Protein AF-A0A373VUI1-F1 (afdb_monomer_lite)

Radius of gyration: 28.44 Å; chains: 1; bounding box: 80×47×67 Å

Sequence (131 aa):
MSSYMERETFLFLIAAGTGAGLFLFYRVLGIFRWMFPGRRSVAFFDLLYWILSGSVVFAELYQYNEGVLRLFLLPAVFLGAFLMNSLLKRLLFLVKRGKISIIMENRFCNWKRGKQIEKVQKKEKKHKNIK

Foldseek 3Di:
DVVVVVVLVVLLQVLLVVLLVLLVLVVVLVVVCVVDVDPVSNVVSVVVSCVVNVVSLVVSLVVCVPVVSSVSSVVSSVNSNVVNVVVVVVVVVVVVVVVVVVVVVVVVVVVVVVVVVVVVVVVVVVVVVVD

pLDDT: mean 79.8, std 8.88, range [54.09, 92.81]

Secondary structure (DSSP, 8-state):
-HHHHHHHHHHHHHHHHHHHHHHHHHHHHHHHHHHS--HHHHHHHHHHHHHHHHHHHHHHHHH---HHHHHHHHHHHHHHHHHHHHHHHHHHHHHHHHHHHHHHHHHHHHHHHHHHHHHHHHHHHHHHH--

Structure (mmCIF, N/CA/C/O backbone):
data_AF-A0A373VUI1-F1
#
_entry.id   AF-A0A373VUI1-F1
#
loop_
_atom_site.group_PDB
_atom_site.id
_atom_site.type_symbol
_atom_site.label_atom_id
_atom_site.label_alt_id
_atom_site.label_comp_id
_atom_site.label_asym_id
_atom_site.label_entity_id
_atom_site.label_seq_id
_atom_site.pdbx_PDB_ins_code
_atom_site.Cartn_x
_atom_site.Cartn_y
_atom_site.Cartn_z
_atom_site.occupancy
_atom_site.B_iso_or_equiv
_atom_site.auth_seq_id
_atom_site.auth_comp_id
_atom_site.auth_asym_id
_atom_site.auth_atom_id
_atom_site.pdbx_PDB_model_num
ATOM 1 N N . MET A 1 1 ? 10.308 9.113 -32.872 1.00 54.09 1 MET A N 1
ATOM 2 C CA . MET A 1 1 ? 10.565 9.513 -31.469 1.00 54.09 1 MET A CA 1
ATOM 3 C C . MET A 1 1 ? 9.319 9.484 -30.581 1.00 54.09 1 MET A C 1
ATOM 5 O O . MET A 1 1 ? 9.480 9.098 -29.435 1.00 54.09 1 MET A O 1
ATOM 9 N N . SER A 1 2 ? 8.098 9.811 -31.045 1.00 68.19 2 SER A N 1
ATOM 10 C CA . SER A 1 2 ? 6.913 9.797 -30.149 1.00 68.19 2 SER A CA 1
ATOM 11 C C . SER A 1 2 ? 6.473 8.385 -29.707 1.00 68.19 2 SER A C 1
ATOM 13 O O . SER A 1 2 ? 6.161 8.183 -28.539 1.00 68.19 2 SER A O 1
ATOM 15 N N . SER A 1 3 ? 6.567 7.380 -30.585 1.00 71.00 3 SER A N 1
ATOM 16 C CA . SER A 1 3 ? 6.123 6.001 -30.306 1.00 71.00 3 SER A CA 1
ATOM 17 C C . SER A 1 3 ? 6.922 5.259 -29.225 1.00 71.00 3 SER A C 1
ATOM 19 O O . SER A 1 3 ? 6.401 4.340 -28.593 1.00 71.00 3 SER A O 1
ATOM 21 N N . TYR A 1 4 ? 8.183 5.638 -28.998 1.00 73.19 4 TYR A N 1
ATOM 22 C CA . TYR A 1 4 ? 9.015 5.050 -27.943 1.00 73.19 4 TYR A CA 1
ATOM 23 C C . TYR A 1 4 ? 8.628 5.594 -26.560 1.00 73.19 4 TYR A C 1
ATOM 25 O O . TYR A 1 4 ? 8.433 4.811 -25.634 1.00 73.19 4 TYR A O 1
ATOM 33 N N . MET A 1 5 ? 8.404 6.908 -26.447 1.00 76.38 5 MET A N 1
ATOM 34 C CA . MET A 1 5 ? 8.002 7.545 -25.184 1.00 76.38 5 MET A CA 1
ATOM 35 C C . MET A 1 5 ? 6.591 7.140 -24.744 1.00 76.38 5 MET A C 1
ATOM 37 O O . MET A 1 5 ? 6.326 6.970 -23.554 1.00 76.38 5 MET A O 1
ATOM 41 N N . GLU A 1 6 ? 5.676 6.936 -25.696 1.00 81.12 6 GLU A N 1
ATOM 42 C CA . GLU A 1 6 ? 4.351 6.384 -25.395 1.00 81.12 6 GLU A CA 1
ATOM 43 C C . GLU A 1 6 ? 4.461 4.975 -24.807 1.00 81.12 6 GLU A C 1
ATOM 45 O O . GLU A 1 6 ? 3.841 4.674 -23.791 1.00 81.12 6 GLU A O 1
ATOM 50 N N . ARG A 1 7 ? 5.309 4.114 -25.377 1.00 80.69 7 ARG A N 1
ATOM 51 C CA . ARG A 1 7 ? 5.499 2.760 -24.850 1.00 80.69 7 ARG A CA 1
ATOM 52 C C . ARG A 1 7 ? 6.061 2.792 -23.430 1.00 80.69 7 ARG A C 1
ATOM 54 O O . ARG A 1 7 ? 5.515 2.133 -22.555 1.00 80.69 7 ARG A O 1
ATOM 61 N N . GLU A 1 8 ? 7.104 3.577 -23.182 1.00 80.62 8 GLU A N 1
ATOM 62 C CA . GLU A 1 8 ? 7.721 3.705 -21.854 1.00 80.62 8 GLU A CA 1
ATOM 63 C C . GLU A 1 8 ? 6.741 4.223 -20.791 1.00 80.62 8 GLU A C 1
ATOM 65 O O . GLU A 1 8 ? 6.686 3.692 -19.680 1.00 80.62 8 GLU A O 1
ATOM 70 N N . THR A 1 9 ? 5.914 5.214 -21.132 1.00 82.88 9 THR A N 1
ATOM 71 C CA . THR A 1 9 ? 4.895 5.749 -20.214 1.00 82.88 9 THR A CA 1
ATOM 72 C C . THR A 1 9 ? 3.776 4.746 -19.940 1.00 82.88 9 THR A C 1
ATOM 74 O O . THR A 1 9 ? 3.347 4.621 -18.792 1.00 82.88 9 THR A O 1
ATOM 77 N N . PHE A 1 10 ? 3.342 3.972 -20.940 1.00 84.50 10 PHE A N 1
ATOM 78 C CA . PHE A 1 10 ? 2.392 2.873 -20.735 1.00 84.50 10 PHE A CA 1
ATOM 79 C C . PHE A 1 10 ? 2.947 1.801 -19.795 1.00 84.50 10 PHE A C 1
ATOM 81 O O . PHE A 1 10 ? 2.237 1.344 -18.901 1.00 84.50 10 PHE A O 1
ATOM 88 N N . LEU A 1 11 ? 4.220 1.435 -19.951 1.00 83.25 11 LEU A N 1
ATOM 89 C CA . LEU A 1 11 ? 4.895 0.483 -19.068 1.00 83.25 11 LEU A CA 1
ATOM 90 C C . LEU A 1 11 ? 4.973 0.996 -17.632 1.00 83.25 11 LEU A C 1
ATOM 92 O O . LEU A 1 11 ? 4.666 0.262 -16.696 1.00 83.25 11 LEU A O 1
ATOM 96 N N . PHE A 1 12 ? 5.299 2.276 -17.459 1.00 85.06 12 PHE A N 1
ATOM 97 C CA . PHE A 1 12 ? 5.283 2.920 -16.151 1.00 85.06 12 PHE A CA 1
ATOM 98 C C . PHE A 1 12 ? 3.886 2.890 -15.515 1.00 85.06 12 PHE A C 1
ATOM 100 O O . PHE A 1 12 ? 3.747 2.640 -14.317 1.00 85.06 12 PHE A O 1
ATOM 107 N N . LEU A 1 13 ? 2.835 3.109 -16.310 1.00 87.00 13 LEU A N 1
ATOM 108 C CA . LEU A 1 13 ? 1.452 3.063 -15.838 1.00 87.00 13 LEU A CA 1
ATOM 109 C C . LEU A 1 13 ? 1.042 1.651 -15.405 1.00 87.00 13 LEU A C 1
ATOM 111 O O . LEU A 1 13 ? 0.383 1.491 -14.378 1.00 87.00 13 LEU A O 1
ATOM 115 N N . ILE A 1 14 ? 1.452 0.635 -16.168 1.00 87.94 14 ILE A N 1
ATOM 116 C CA . ILE A 1 14 ? 1.233 -0.774 -15.830 1.00 87.94 14 ILE A CA 1
ATOM 117 C C . ILE A 1 14 ? 1.962 -1.108 -14.526 1.00 87.94 14 ILE A C 1
ATOM 119 O O . ILE A 1 14 ? 1.332 -1.676 -13.640 1.00 87.94 14 ILE A O 1
ATOM 123 N N . ALA A 1 15 ? 3.210 -0.667 -14.354 1.00 88.50 15 ALA A N 1
ATOM 124 C CA . ALA A 1 15 ? 3.992 -0.875 -13.133 1.00 88.50 15 ALA A CA 1
ATOM 125 C C . ALA A 1 15 ? 3.410 -0.164 -11.902 1.00 88.50 15 ALA A C 1
ATOM 127 O O . ALA A 1 15 ? 3.344 -0.700 -10.794 1.00 88.50 15 ALA A O 1
ATOM 128 N N . ALA A 1 16 ? 2.892 1.050 -12.080 1.00 88.69 16 ALA A N 1
ATOM 129 C CA . ALA A 1 16 ? 2.114 1.701 -11.034 1.00 88.69 16 ALA A CA 1
ATOM 130 C C . ALA A 1 16 ? 0.829 0.908 -10.720 1.00 88.69 16 ALA A C 1
ATOM 132 O O . ALA A 1 16 ? 0.442 0.768 -9.556 1.00 88.69 16 ALA A O 1
ATOM 133 N N . GLY A 1 17 ? 0.187 0.340 -11.742 1.00 89.75 17 GLY A N 1
ATOM 134 C CA . GLY A 1 17 ? -0.962 -0.552 -11.611 1.00 89.75 17 GLY A CA 1
ATOM 135 C C . GLY A 1 17 ? -0.649 -1.851 -10.858 1.00 89.75 17 GLY A C 1
ATOM 136 O O . GLY A 1 17 ? -1.428 -2.242 -9.986 1.00 89.75 17 GLY A O 1
ATOM 137 N N . THR A 1 18 ? 0.491 -2.496 -11.120 1.00 90.00 18 THR A N 1
ATOM 138 C CA . THR A 1 18 ? 0.920 -3.716 -10.413 1.00 90.00 18 THR A CA 1
ATOM 139 C C . THR A 1 18 ? 1.188 -3.418 -8.941 1.00 90.00 18 THR A C 1
ATOM 141 O O . THR A 1 18 ? 0.678 -4.128 -8.074 1.00 90.00 18 THR A O 1
ATOM 144 N N . GLY A 1 19 ? 1.873 -2.313 -8.628 1.00 90.06 19 GLY A N 1
ATOM 145 C CA . GLY A 1 19 ? 2.089 -1.864 -7.249 1.00 90.06 19 GLY A CA 1
ATOM 146 C C . GLY A 1 19 ? 0.796 -1.536 -6.498 1.00 90.06 19 GLY A C 1
ATOM 147 O O . GLY A 1 19 ? 0.608 -1.940 -5.346 1.00 90.06 19 GLY A O 1
ATOM 148 N N . ALA A 1 20 ? -0.144 -0.870 -7.170 1.00 91.12 20 ALA A N 1
ATOM 149 C CA . ALA A 1 20 ? -1.495 -0.650 -6.662 1.00 91.12 20 ALA A CA 1
ATOM 150 C C . ALA A 1 20 ? -2.231 -1.977 -6.385 1.00 91.12 20 ALA A C 1
ATOM 152 O O . ALA A 1 20 ? -2.850 -2.137 -5.328 1.00 91.12 20 ALA A O 1
ATOM 153 N N . GLY A 1 21 ? -2.129 -2.940 -7.304 1.00 90.06 21 GLY A N 1
ATOM 154 C CA . GLY A 1 21 ? -2.701 -4.280 -7.181 1.00 90.06 21 GLY A CA 1
ATOM 155 C C . GLY A 1 21 ? -2.121 -5.070 -6.007 1.00 90.06 21 GLY A C 1
ATOM 156 O O . GLY A 1 21 ? -2.884 -5.620 -5.213 1.00 90.06 21 GLY A O 1
ATOM 157 N N . LEU A 1 22 ? -0.795 -5.058 -5.826 1.00 90.88 22 LEU A N 1
ATOM 158 C CA . LEU A 1 22 ? -0.117 -5.680 -4.682 1.00 90.88 22 LEU A CA 1
ATOM 159 C C . LEU A 1 22 ? -0.634 -5.126 -3.352 1.00 90.88 22 LEU A C 1
ATOM 161 O O . LEU A 1 22 ? -0.916 -5.887 -2.426 1.00 90.88 22 LEU A O 1
ATOM 165 N N . PHE A 1 23 ? -0.812 -3.806 -3.262 1.00 89.38 23 PHE A N 1
ATOM 166 C CA . PHE A 1 23 ? -1.346 -3.172 -2.058 1.00 89.38 23 PHE A CA 1
ATOM 167 C C . PHE A 1 23 ? -2.791 -3.602 -1.761 1.00 89.38 23 PHE A C 1
ATOM 169 O O . PHE A 1 23 ? -3.140 -3.881 -0.609 1.00 89.38 23 PHE A O 1
ATOM 176 N N . LEU A 1 24 ? -3.641 -3.692 -2.790 1.00 87.62 24 LEU A N 1
ATOM 177 C CA . LEU A 1 24 ? -5.006 -4.202 -2.641 1.00 87.62 24 LEU A CA 1
ATOM 178 C C . LEU A 1 24 ? -5.010 -5.669 -2.206 1.00 87.62 24 LEU A C 1
ATOM 180 O O . LEU A 1 24 ? -5.753 -6.033 -1.293 1.00 87.62 24 LEU A O 1
ATOM 184 N N . PHE A 1 25 ? -4.145 -6.487 -2.799 1.00 89.31 25 PHE A N 1
ATOM 185 C CA . PHE A 1 25 ? -4.002 -7.893 -2.448 1.00 89.31 25 PHE A CA 1
ATOM 186 C C . PHE A 1 25 ? -3.552 -8.072 -0.992 1.00 89.31 25 PHE A C 1
ATOM 188 O O . PHE A 1 25 ? -4.178 -8.823 -0.243 1.00 89.31 25 PHE A O 1
ATOM 195 N N . TYR A 1 26 ? -2.564 -7.293 -0.538 1.00 89.25 26 TYR A N 1
ATOM 196 C CA . TYR A 1 26 ? -2.136 -7.266 0.864 1.00 89.25 26 TYR A CA 1
ATOM 197 C C . TYR A 1 26 ? -3.298 -6.958 1.819 1.00 89.25 26 TYR A C 1
ATOM 199 O O . TYR A 1 26 ? -3.457 -7.576 2.873 1.00 89.25 26 TYR A O 1
ATOM 207 N N . ARG A 1 27 ? -4.161 -6.012 1.441 1.00 85.56 27 ARG A N 1
ATOM 208 C CA . ARG A 1 27 ? -5.318 -5.623 2.250 1.00 85.56 27 ARG A CA 1
ATOM 209 C C . ARG A 1 27 ? -6.385 -6.714 2.308 1.00 85.56 27 ARG A C 1
ATOM 211 O O . ARG A 1 27 ? -6.955 -6.931 3.376 1.00 85.56 27 ARG A O 1
ATOM 218 N N . VAL A 1 28 ? -6.638 -7.403 1.198 1.00 86.50 28 VAL A N 1
ATOM 219 C CA . VAL A 1 28 ? -7.539 -8.564 1.150 1.00 86.50 28 VAL A CA 1
ATOM 220 C C . VAL A 1 28 ? -7.024 -9.672 2.071 1.00 86.50 28 VAL A C 1
ATOM 222 O O . VAL A 1 28 ? -7.779 -10.167 2.907 1.00 86.50 28 VAL A O 1
ATOM 225 N N . LEU A 1 29 ? -5.726 -9.981 2.017 1.00 86.31 29 LEU A N 1
ATOM 226 C CA . LEU A 1 29 ? -5.094 -10.924 2.946 1.00 86.31 29 LEU A CA 1
ATOM 227 C C . LEU A 1 29 ? -5.222 -10.483 4.409 1.00 86.31 29 LEU A C 1
ATOM 229 O O . LEU A 1 29 ? -5.458 -11.312 5.284 1.00 86.31 29 LEU A O 1
ATOM 233 N N . GLY A 1 30 ? -5.146 -9.179 4.686 1.00 83.31 30 GLY A N 1
ATOM 234 C CA . GLY A 1 30 ? -5.409 -8.630 6.017 1.00 83.31 30 GLY A CA 1
ATOM 235 C C . GLY A 1 30 ? -6.825 -8.924 6.533 1.00 83.31 30 GLY A C 1
ATOM 236 O O . GLY A 1 30 ? -6.993 -9.234 7.712 1.00 83.31 30 GLY A O 1
ATOM 237 N N . ILE A 1 31 ? -7.840 -8.885 5.662 1.00 84.50 31 ILE A N 1
ATOM 238 C CA . ILE A 1 31 ? -9.226 -9.241 6.017 1.00 84.50 31 ILE A CA 1
ATOM 239 C C . ILE A 1 31 ? -9.329 -10.744 6.297 1.00 84.50 31 ILE A C 1
ATOM 241 O O . ILE A 1 31 ? -9.911 -11.140 7.307 1.00 84.50 31 ILE A O 1
ATOM 245 N N . PHE A 1 32 ? -8.709 -11.583 5.463 1.00 81.62 32 PHE A N 1
ATOM 246 C CA . PHE A 1 32 ? -8.645 -13.029 5.702 1.00 81.62 32 PHE A CA 1
ATOM 247 C C . PHE A 1 32 ? -7.940 -13.371 7.019 1.00 81.62 32 PHE A C 1
ATOM 249 O O . PHE A 1 32 ? -8.398 -14.241 7.757 1.00 81.62 32 PHE A O 1
ATOM 256 N N . ARG A 1 33 ? -6.881 -12.635 7.367 1.00 82.94 33 ARG A N 1
ATOM 257 C CA . ARG A 1 33 ? -6.173 -12.771 8.644 1.00 82.94 33 ARG A CA 1
ATOM 258 C C . ARG A 1 33 ? -7.065 -12.447 9.842 1.00 82.94 33 ARG A C 1
ATOM 260 O O . ARG A 1 33 ? -6.961 -13.103 10.873 1.00 82.94 33 ARG A O 1
ATOM 267 N N . TRP A 1 34 ? -7.935 -11.446 9.709 1.00 76.38 34 TRP A N 1
ATOM 268 C CA . TRP A 1 34 ? -8.913 -11.111 10.744 1.00 76.38 34 TRP A CA 1
ATOM 269 C C . TRP A 1 34 ? -9.990 -12.194 10.891 1.00 76.38 34 TRP A C 1
ATOM 271 O O . TRP A 1 34 ? -10.397 -12.501 12.007 1.00 76.38 34 TRP A O 1
ATOM 281 N N . MET A 1 35 ? -10.401 -12.811 9.780 1.00 80.31 35 MET A N 1
ATOM 282 C CA . MET A 1 35 ? -11.389 -13.894 9.771 1.00 80.31 35 MET A CA 1
ATOM 283 C C . MET A 1 35 ? -10.843 -15.215 10.339 1.00 80.31 35 MET A C 1
ATOM 285 O O . MET A 1 35 ? -11.590 -15.963 10.963 1.00 80.31 35 MET A O 1
ATOM 289 N N . PHE A 1 36 ? -9.545 -15.489 10.173 1.00 78.75 36 PHE A N 1
ATOM 290 C CA . PHE A 1 36 ? -8.882 -16.696 10.679 1.00 78.75 36 PHE A CA 1
ATOM 291 C C . PHE A 1 36 ? -7.777 -16.365 11.698 1.00 78.75 36 PHE A C 1
ATOM 293 O O . PHE A 1 36 ? -6.588 -16.428 11.357 1.00 78.75 36 PHE A O 1
ATOM 300 N N . PRO A 1 37 ? -8.131 -16.054 12.962 1.00 72.25 37 PRO A N 1
ATOM 301 C CA . PRO A 1 37 ? -7.169 -15.748 14.015 1.00 72.25 37 PRO A CA 1
ATOM 302 C C . PRO A 1 37 ? -6.439 -17.024 14.464 1.00 72.25 37 PRO A C 1
ATOM 304 O O . PRO A 1 37 ? -6.794 -17.674 15.442 1.00 72.25 37 PRO A O 1
ATOM 307 N N . GLY A 1 38 ? -5.400 -17.409 13.726 1.00 83.12 38 GLY A N 1
ATOM 308 C CA . GLY A 1 38 ? -4.555 -18.556 14.042 1.00 83.12 38 GLY A CA 1
ATOM 309 C C . GLY A 1 38 ? -3.098 -18.273 13.700 1.00 83.12 38 GLY A C 1
ATOM 310 O O . GLY A 1 38 ? -2.792 -17.860 12.587 1.00 83.12 38 GLY A O 1
ATOM 311 N N . ARG A 1 39 ? -2.173 -18.538 14.632 1.00 79.38 39 ARG A N 1
ATOM 312 C CA . ARG A 1 39 ? -0.735 -18.230 14.468 1.00 79.38 39 ARG A CA 1
ATOM 313 C C . ARG A 1 39 ? -0.126 -18.865 13.206 1.00 79.38 39 ARG A C 1
ATOM 315 O O . ARG A 1 39 ? 0.672 -18.235 12.525 1.00 79.38 39 ARG A O 1
ATOM 322 N N . ARG A 1 40 ? -0.565 -20.084 12.865 1.00 82.50 40 ARG A N 1
ATOM 323 C CA . ARG A 1 40 ? -0.189 -20.800 11.630 1.00 82.50 40 ARG A CA 1
ATOM 324 C C . ARG A 1 40 ? -0.808 -20.190 10.369 1.00 82.50 40 ARG A C 1
ATOM 326 O O . ARG A 1 40 ? -0.135 -20.091 9.353 1.00 82.50 40 ARG A O 1
ATOM 333 N N . SER A 1 41 ? -2.063 -19.753 10.455 1.00 82.50 41 SER A N 1
ATOM 334 C CA . SER A 1 41 ? -2.795 -19.111 9.355 1.00 82.50 41 SER A CA 1
ATOM 335 C C . SER A 1 41 ? -2.137 -17.789 8.950 1.00 82.50 41 SER A C 1
ATOM 337 O O . SER A 1 41 ? -1.861 -17.561 7.777 1.00 82.50 41 SER A O 1
ATOM 339 N N . VAL A 1 42 ? -1.776 -16.959 9.937 1.00 85.25 42 VAL A N 1
ATOM 340 C CA . VAL A 1 42 ? -1.051 -15.697 9.715 1.00 85.25 42 VAL A CA 1
ATOM 341 C C . VAL A 1 42 ? 0.264 -15.942 8.970 1.00 85.25 42 VAL A C 1
ATOM 343 O O . VAL A 1 42 ? 0.509 -15.307 7.950 1.00 85.25 42 VAL A O 1
ATOM 346 N N . ALA A 1 43 ? 1.075 -16.893 9.446 1.00 87.50 43 ALA A N 1
ATOM 347 C CA . ALA A 1 43 ? 2.360 -17.218 8.832 1.00 87.50 43 ALA A CA 1
ATOM 348 C C . ALA A 1 43 ? 2.211 -17.757 7.399 1.00 87.50 43 ALA A C 1
ATOM 350 O O . ALA A 1 43 ? 3.005 -17.411 6.528 1.00 87.50 43 ALA A O 1
ATOM 351 N N . PHE A 1 44 ? 1.181 -18.569 7.142 1.00 89.00 44 PHE A N 1
ATOM 352 C CA . PHE A 1 44 ? 0.881 -19.077 5.805 1.00 89.00 44 PHE A CA 1
ATOM 353 C C . PHE A 1 44 ? 0.513 -17.950 4.832 1.00 89.00 44 PHE A C 1
ATOM 355 O O . PHE A 1 44 ? 1.070 -17.882 3.738 1.00 89.00 44 PHE A O 1
ATOM 362 N N . PHE A 1 45 ? -0.382 -17.042 5.230 1.00 87.88 45 PHE A N 1
ATOM 363 C CA . PHE A 1 45 ? -0.775 -15.914 4.382 1.00 87.88 45 PHE A CA 1
ATOM 364 C C . PHE A 1 45 ? 0.366 -14.925 4.148 1.00 87.88 45 PHE A C 1
ATOM 366 O O . PHE A 1 45 ? 0.471 -14.385 3.048 1.00 87.88 45 PHE A O 1
ATOM 373 N N . ASP A 1 46 ? 1.231 -14.710 5.140 1.00 89.00 46 ASP A N 1
ATOM 374 C CA . ASP A 1 46 ? 2.425 -13.890 4.953 1.00 89.00 46 ASP A CA 1
ATOM 375 C C . ASP A 1 46 ? 3.378 -14.566 3.959 1.00 89.00 46 ASP A C 1
ATOM 377 O O . ASP A 1 46 ? 3.753 -13.939 2.974 1.00 89.00 46 ASP A O 1
ATOM 381 N N . LEU A 1 47 ? 3.697 -15.856 4.119 1.00 91.62 47 LEU A N 1
ATOM 382 C CA . LEU A 1 47 ? 4.527 -16.587 3.149 1.00 91.62 47 LEU A CA 1
ATOM 383 C C . LEU A 1 47 ? 3.956 -16.524 1.729 1.00 91.62 47 LEU A C 1
ATOM 385 O O . LEU A 1 47 ? 4.688 -16.237 0.782 1.00 91.62 47 LEU A O 1
ATOM 389 N N . LEU A 1 48 ? 2.647 -16.741 1.584 1.00 90.12 48 LEU A N 1
ATOM 390 C CA . LEU A 1 48 ? 1.965 -16.660 0.297 1.00 90.12 48 LEU A CA 1
ATOM 391 C C . LEU A 1 48 ? 2.086 -15.256 -0.311 1.00 90.12 48 LEU A C 1
ATOM 393 O O . LEU A 1 48 ? 2.376 -15.129 -1.499 1.00 90.12 48 LEU A O 1
ATOM 397 N N . TYR A 1 49 ? 1.909 -14.208 0.500 1.00 90.00 49 TYR A N 1
ATOM 398 C CA . TYR A 1 49 ? 2.094 -12.828 0.060 1.00 90.00 49 TYR A CA 1
ATOM 399 C C . TYR A 1 49 ? 3.519 -12.581 -0.428 1.00 90.00 49 TYR A C 1
ATOM 401 O O . TYR A 1 49 ? 3.683 -12.071 -1.528 1.00 90.00 49 TYR A O 1
ATOM 409 N N . TRP A 1 50 ? 4.531 -12.979 0.346 1.00 91.75 50 TRP A N 1
ATOM 410 C CA . TRP A 1 50 ? 5.940 -12.777 0.002 1.00 91.75 50 TRP A CA 1
ATOM 411 C C . TRP A 1 50 ? 6.332 -13.490 -1.298 1.00 91.75 50 TRP A C 1
ATOM 413 O O . TRP A 1 50 ? 7.008 -12.894 -2.139 1.00 91.75 50 TRP A O 1
ATOM 423 N N . ILE A 1 51 ? 5.875 -14.732 -1.495 1.00 92.81 51 ILE A N 1
ATOM 424 C CA . ILE A 1 51 ? 6.127 -15.497 -2.726 1.00 92.81 51 ILE A CA 1
ATOM 425 C C . ILE A 1 51 ? 5.447 -14.825 -3.921 1.00 92.81 51 ILE A C 1
ATOM 427 O O . ILE A 1 51 ? 6.087 -14.615 -4.949 1.00 92.81 51 ILE A O 1
ATOM 431 N N . LEU A 1 52 ? 4.172 -14.446 -3.790 1.00 89.94 52 LEU A N 1
ATOM 432 C CA . LEU A 1 52 ? 3.421 -13.813 -4.875 1.00 89.94 52 LEU A CA 1
ATOM 433 C C . LEU A 1 52 ? 3.968 -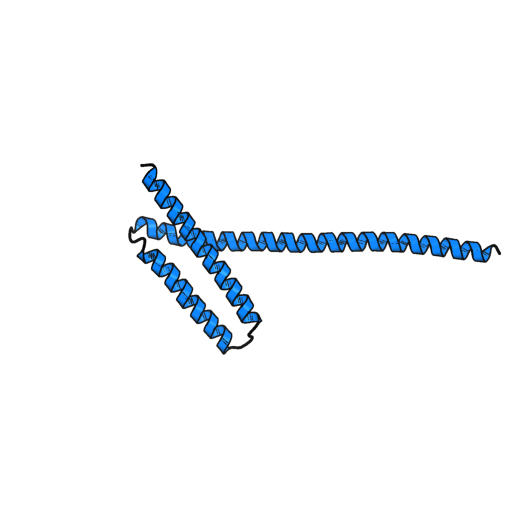12.424 -5.211 1.00 89.94 52 LEU A C 1
ATOM 435 O O . LEU A 1 52 ? 4.211 -12.135 -6.378 1.00 89.94 52 LEU A O 1
ATOM 439 N N . SER A 1 53 ? 4.210 -11.574 -4.210 1.00 89.62 53 SER A N 1
ATOM 440 C CA . SER A 1 53 ? 4.759 -10.235 -4.430 1.00 89.62 53 SER A CA 1
ATOM 441 C C . SER A 1 53 ? 6.159 -10.305 -5.026 1.00 89.62 53 SER A C 1
ATOM 443 O O . SER A 1 53 ? 6.458 -9.575 -5.965 1.00 89.62 53 SER A O 1
ATOM 445 N N . GLY A 1 54 ? 7.001 -11.209 -4.513 1.00 89.19 54 GLY A N 1
ATOM 446 C CA . GLY A 1 54 ? 8.338 -11.442 -5.044 1.00 89.19 54 GLY A CA 1
ATOM 447 C C . GLY A 1 54 ? 8.283 -11.928 -6.487 1.00 89.19 54 GLY A C 1
ATOM 448 O O . GLY A 1 54 ? 8.983 -11.381 -7.329 1.00 89.19 54 GLY A O 1
ATOM 449 N N . SER A 1 55 ? 7.405 -12.886 -6.797 1.00 89.25 55 SER A N 1
ATOM 450 C CA . SER A 1 55 ? 7.223 -13.410 -8.153 1.00 89.25 55 SER A CA 1
ATOM 451 C C . SER A 1 55 ? 6.724 -12.345 -9.130 1.00 89.25 55 SER A C 1
ATOM 453 O O . SER A 1 55 ? 7.278 -12.244 -10.220 1.00 89.25 55 SER A O 1
ATOM 455 N N . VAL A 1 56 ? 5.747 -11.517 -8.744 1.00 87.00 56 VAL A N 1
ATOM 456 C CA . VAL A 1 56 ? 5.235 -10.427 -9.592 1.00 87.00 56 VAL A CA 1
ATOM 457 C C . VAL A 1 56 ? 6.325 -9.398 -9.867 1.00 87.00 56 VAL A C 1
ATOM 459 O O . VAL A 1 56 ? 6.598 -9.107 -11.028 1.00 87.00 56 VAL A O 1
ATOM 462 N N . VAL A 1 57 ? 6.999 -8.904 -8.822 1.00 84.19 57 VAL A N 1
ATOM 463 C CA . VAL A 1 57 ? 8.097 -7.938 -8.978 1.00 84.19 57 VAL A CA 1
ATOM 464 C C . VAL A 1 57 ? 9.221 -8.544 -9.819 1.00 84.19 57 VAL A C 1
ATOM 466 O O . VAL A 1 57 ? 9.761 -7.883 -10.698 1.00 84.19 57 VAL A O 1
ATOM 469 N N . PHE A 1 58 ? 9.559 -9.815 -9.605 1.00 85.12 58 PHE A N 1
ATOM 470 C CA . PHE A 1 58 ? 10.604 -10.495 -10.365 1.00 85.12 58 PHE A CA 1
ATOM 471 C C . PHE A 1 58 ? 10.231 -10.693 -11.839 1.00 85.12 58 PHE A C 1
ATOM 473 O O . PHE A 1 58 ? 11.069 -10.463 -12.707 1.00 85.12 58 PHE A O 1
ATOM 480 N N . ALA A 1 59 ? 8.986 -11.070 -12.137 1.00 84.31 59 ALA A N 1
ATOM 481 C CA . ALA A 1 59 ? 8.489 -11.195 -13.506 1.00 84.31 59 ALA A CA 1
ATOM 482 C C . ALA A 1 59 ? 8.552 -9.852 -14.243 1.00 84.31 59 ALA A C 1
ATOM 484 O O . ALA A 1 59 ? 8.984 -9.795 -15.393 1.00 84.31 59 ALA A O 1
ATOM 485 N N . GLU A 1 60 ? 8.198 -8.768 -13.555 1.00 80.44 60 GLU A N 1
ATOM 486 C CA . GLU A 1 60 ? 8.290 -7.412 -14.085 1.00 80.44 60 GLU A CA 1
ATOM 487 C C . GLU A 1 60 ? 9.745 -7.015 -14.372 1.00 80.44 60 GLU A C 1
ATOM 489 O O . GLU A 1 60 ? 10.065 -6.510 -15.445 1.00 80.44 60 GLU A O 1
ATOM 494 N N . LEU A 1 61 ? 10.662 -7.339 -13.456 1.00 79.06 61 LEU A N 1
ATOM 495 C CA . LEU A 1 61 ? 12.095 -7.112 -13.649 1.00 79.06 61 LEU A CA 1
ATOM 496 C C . LEU A 1 61 ? 12.693 -7.953 -14.790 1.00 79.06 61 LEU A C 1
ATOM 498 O O . LEU A 1 61 ? 13.694 -7.533 -15.364 1.00 79.06 61 LEU A O 1
ATOM 502 N N . TYR A 1 62 ? 12.130 -9.127 -15.093 1.00 77.44 62 TYR A N 1
ATOM 503 C CA . TYR A 1 62 ? 12.623 -10.020 -16.147 1.00 77.44 62 TYR A CA 1
ATOM 504 C C . TYR A 1 62 ? 12.090 -9.644 -17.535 1.00 77.44 62 TYR A C 1
ATOM 506 O O . TYR A 1 62 ? 12.812 -9.757 -18.522 1.00 77.44 62 TYR A O 1
ATOM 514 N N . GLN A 1 63 ? 10.843 -9.171 -17.624 1.00 73.69 63 GLN A N 1
ATOM 515 C CA . GLN A 1 63 ? 10.267 -8.717 -18.895 1.00 73.69 63 GLN A CA 1
ATOM 516 C C . GLN A 1 63 ? 10.958 -7.463 -19.443 1.00 73.69 63 GLN A C 1
ATOM 518 O O . GLN A 1 63 ? 11.073 -7.315 -20.659 1.00 73.69 63 GLN A O 1
ATOM 523 N N . TYR A 1 64 ? 11.451 -6.582 -18.569 1.00 69.12 64 TYR A N 1
ATOM 524 C CA . TYR A 1 64 ? 12.094 -5.324 -18.954 1.00 69.12 64 TYR A CA 1
ATOM 525 C C . TYR A 1 64 ? 13.595 -5.367 -18.647 1.00 69.12 64 TYR A C 1
ATOM 527 O O . TYR A 1 64 ? 14.078 -4.755 -17.696 1.00 69.12 64 TYR A O 1
ATOM 535 N N . ASN A 1 65 ? 14.338 -6.120 -19.467 1.00 66.31 65 ASN A N 1
ATOM 536 C CA . ASN A 1 65 ? 15.788 -6.314 -19.322 1.00 66.31 65 ASN A CA 1
ATOM 537 C C . ASN A 1 65 ? 16.641 -5.112 -19.804 1.00 66.31 65 ASN A C 1
ATOM 539 O O . ASN A 1 65 ? 17.862 -5.120 -19.669 1.00 66.31 65 ASN A O 1
ATOM 543 N N . GLU A 1 66 ? 16.021 -4.056 -20.335 1.00 68.69 66 GLU A N 1
ATOM 544 C CA . GLU A 1 66 ? 16.696 -2.793 -20.656 1.00 68.69 66 GLU A CA 1
ATOM 545 C C . GLU A 1 66 ? 17.007 -2.048 -19.344 1.00 68.69 66 GLU A C 1
ATOM 547 O O . GLU A 1 66 ? 16.112 -1.528 -18.672 1.00 68.69 66 GLU A O 1
ATOM 552 N N . GLY A 1 67 ? 18.281 -2.027 -18.938 1.00 61.34 67 GLY A N 1
ATOM 553 C CA . GLY A 1 67 ? 18.710 -1.624 -17.588 1.00 61.34 67 GLY A CA 1
ATOM 554 C C . GLY A 1 67 ? 18.263 -0.228 -17.130 1.00 61.34 67 GLY A C 1
ATOM 555 O O . GLY A 1 67 ? 18.118 -0.001 -15.929 1.00 61.34 67 GLY A O 1
ATOM 556 N N . VAL A 1 68 ? 17.985 0.686 -18.066 1.00 65.75 68 VAL A N 1
ATOM 557 C CA . VAL A 1 68 ? 17.467 2.030 -17.766 1.00 65.75 68 VAL A CA 1
ATOM 558 C C . VAL A 1 68 ? 16.003 1.974 -17.329 1.00 65.75 68 VAL A C 1
ATOM 560 O O . VAL A 1 68 ? 15.669 2.551 -16.297 1.00 65.75 68 VAL A O 1
ATOM 563 N N . LEU A 1 69 ? 15.137 1.232 -18.034 1.00 65.44 69 LEU A N 1
ATOM 564 C CA . LEU A 1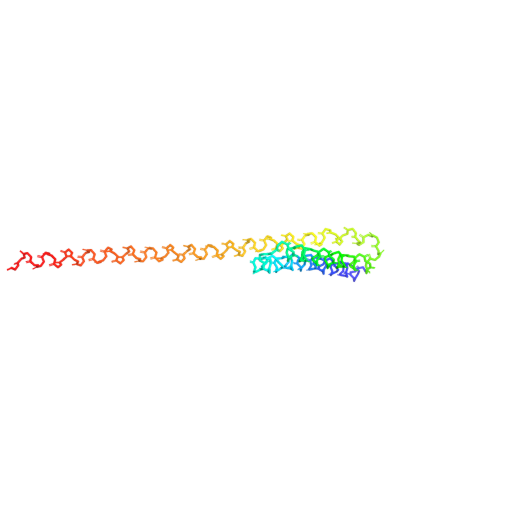 69 ? 13.719 1.109 -17.665 1.00 65.44 69 LEU A CA 1
ATOM 565 C C . LEU A 1 69 ? 13.552 0.455 -16.289 1.00 65.44 69 LEU A C 1
ATOM 567 O O . LEU A 1 69 ? 12.708 0.875 -15.501 1.00 65.44 69 LEU A O 1
ATOM 571 N N . ARG A 1 70 ? 14.392 -0.529 -15.957 1.00 71.06 70 ARG A N 1
ATOM 572 C CA . ARG A 1 70 ? 14.297 -1.304 -14.711 1.00 71.06 70 ARG A CA 1
ATOM 573 C C . ARG A 1 70 ? 14.326 -0.439 -13.444 1.00 71.06 70 ARG A C 1
ATOM 575 O O . ARG A 1 70 ? 13.589 -0.702 -12.494 1.00 71.06 70 ARG A O 1
ATOM 582 N N . LEU A 1 71 ? 15.144 0.613 -13.448 1.00 71.69 71 LEU A N 1
ATOM 583 C CA . LEU A 1 71 ? 15.235 1.578 -12.349 1.00 71.69 71 LEU A CA 1
ATOM 584 C C . LEU A 1 71 ? 14.002 2.479 -12.240 1.00 71.69 71 LEU A C 1
ATOM 586 O O . LEU A 1 71 ? 13.699 2.924 -11.139 1.00 71.69 71 LEU A O 1
ATOM 590 N N . PHE A 1 72 ? 13.276 2.717 -13.336 1.00 76.56 72 PHE A N 1
ATOM 591 C CA . PHE A 1 72 ? 12.023 3.479 -13.327 1.00 76.56 72 PHE A CA 1
ATOM 592 C C . PHE A 1 72 ? 10.817 2.640 -12.887 1.00 76.56 72 PHE A C 1
ATOM 594 O O . PHE A 1 72 ? 9.877 3.193 -12.316 1.00 76.56 72 PHE A O 1
ATOM 601 N N . LEU A 1 73 ? 10.842 1.315 -13.075 1.00 80.69 73 LEU A N 1
ATOM 602 C CA . LEU A 1 73 ? 9.751 0.435 -12.639 1.00 80.69 73 LEU A CA 1
ATOM 603 C C . LEU A 1 73 ? 9.634 0.329 -11.108 1.00 80.69 73 LEU A C 1
ATOM 605 O O . LEU A 1 73 ? 8.531 0.385 -10.571 1.00 80.69 73 LEU A O 1
ATOM 609 N N . LEU A 1 74 ? 10.748 0.236 -10.378 1.00 81.62 74 LEU A N 1
ATOM 610 C CA . LEU A 1 74 ? 10.732 0.158 -8.907 1.00 81.62 74 LEU A CA 1
ATOM 611 C C . LEU A 1 74 ? 10.004 1.341 -8.226 1.00 81.62 74 LEU A C 1
ATOM 613 O O . LEU A 1 74 ? 9.105 1.100 -7.411 1.00 81.62 74 LEU A O 1
ATOM 617 N N . PRO A 1 75 ? 10.323 2.615 -8.534 1.00 84.75 75 PRO A N 1
ATOM 618 C CA . PRO A 1 75 ? 9.584 3.746 -7.997 1.00 84.75 75 PRO A CA 1
ATOM 619 C C . PRO A 1 75 ? 8.157 3.819 -8.550 1.00 84.75 75 PRO A C 1
ATOM 621 O O . PRO A 1 75 ? 7.293 4.308 -7.830 1.00 84.75 75 PRO A O 1
ATOM 624 N N . ALA A 1 76 ? 7.869 3.306 -9.754 1.00 86.44 76 ALA A N 1
ATOM 625 C CA . ALA A 1 76 ? 6.501 3.225 -10.277 1.00 86.44 76 ALA A CA 1
ATOM 626 C C . ALA A 1 76 ? 5.615 2.326 -9.402 1.00 86.44 76 ALA A C 1
ATOM 628 O O . ALA A 1 76 ? 4.552 2.758 -8.953 1.00 86.44 76 ALA A O 1
ATOM 629 N N . VAL A 1 77 ? 6.089 1.119 -9.078 1.00 87.38 77 VAL A N 1
ATOM 630 C CA . VAL A 1 77 ? 5.407 0.167 -8.183 1.00 87.38 77 VAL A CA 1
ATOM 631 C C . VAL A 1 77 ? 5.185 0.795 -6.803 1.00 87.38 77 VAL A C 1
ATOM 633 O O . VAL A 1 77 ? 4.081 0.743 -6.251 1.00 87.38 77 VAL A O 1
ATOM 636 N N . PHE A 1 78 ? 6.210 1.455 -6.255 1.00 87.44 78 PHE A N 1
ATOM 637 C CA . PHE A 1 78 ? 6.102 2.137 -4.964 1.00 87.44 78 PHE A CA 1
ATOM 638 C C . PHE A 1 78 ? 5.092 3.294 -5.000 1.00 87.44 78 PHE A C 1
ATOM 640 O O . PHE A 1 78 ? 4.251 3.424 -4.106 1.00 87.44 78 PHE A O 1
ATOM 647 N N . LEU A 1 79 ? 5.134 4.111 -6.055 1.00 89.38 79 LEU A N 1
ATOM 648 C CA . LEU A 1 79 ? 4.223 5.231 -6.261 1.00 89.38 79 LEU A CA 1
ATOM 649 C C . LEU A 1 79 ? 2.778 4.742 -6.408 1.00 89.38 79 LEU A C 1
ATOM 651 O O . LEU A 1 79 ? 1.878 5.310 -5.793 1.00 89.38 79 LEU A O 1
ATOM 655 N N . GLY A 1 80 ? 2.555 3.654 -7.145 1.00 88.50 80 GLY A N 1
ATOM 656 C CA . GLY A 1 80 ? 1.251 3.012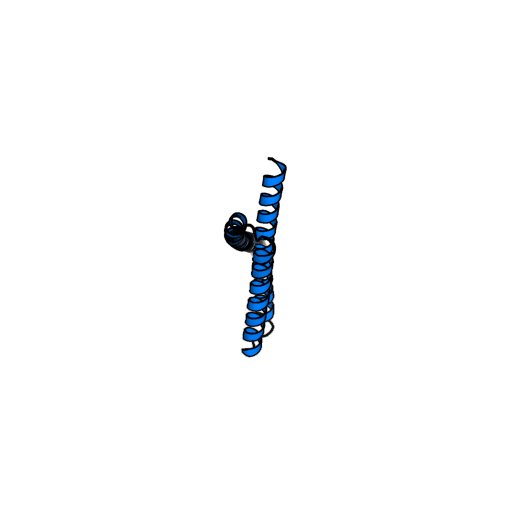 -7.295 1.00 88.50 80 GLY A CA 1
ATOM 657 C C . GLY A 1 80 ? 0.653 2.555 -5.964 1.00 88.50 80 GLY A C 1
ATOM 658 O O . GLY A 1 80 ? -0.495 2.880 -5.639 1.00 88.50 80 GLY A O 1
ATOM 659 N N . ALA A 1 81 ? 1.454 1.880 -5.138 1.00 89.25 81 ALA A N 1
ATOM 660 C CA . ALA A 1 81 ? 1.046 1.481 -3.793 1.00 89.25 81 ALA A CA 1
ATOM 661 C C . ALA A 1 81 ? 0.749 2.699 -2.893 1.00 89.25 81 ALA A C 1
ATOM 663 O O . ALA A 1 81 ? -0.259 2.726 -2.176 1.00 89.25 81 ALA A O 1
ATOM 664 N N . PHE A 1 82 ? 1.587 3.740 -2.950 1.00 89.44 82 PHE A N 1
ATOM 665 C CA . PHE A 1 82 ? 1.410 4.968 -2.172 1.00 89.44 82 PHE A CA 1
ATOM 666 C C . PHE A 1 82 ? 0.140 5.740 -2.564 1.00 89.44 82 PHE A C 1
ATOM 668 O O . PHE A 1 82 ? -0.611 6.198 -1.691 1.00 89.44 82 PHE A O 1
ATOM 675 N N . LEU A 1 83 ? -0.131 5.853 -3.867 1.00 88.56 83 LEU A N 1
ATOM 676 C CA . LEU A 1 83 ? -1.336 6.479 -4.405 1.00 88.56 83 LEU A CA 1
ATOM 677 C C . LEU A 1 83 ? -2.589 5.729 -3.950 1.00 88.56 83 LEU A C 1
ATOM 679 O O . LEU A 1 83 ? -3.520 6.363 -3.448 1.00 88.56 83 LEU A O 1
ATOM 683 N N . MET A 1 84 ? -2.593 4.394 -4.021 1.00 89.00 84 MET A N 1
ATOM 684 C CA . MET A 1 84 ? -3.724 3.595 -3.537 1.00 89.00 84 MET A CA 1
ATOM 685 C C . MET A 1 84 ? -3.947 3.732 -2.035 1.00 89.00 84 MET A C 1
ATOM 687 O O . MET A 1 84 ? -5.087 3.876 -1.589 1.00 89.00 84 MET A O 1
ATOM 691 N N . ASN A 1 85 ? -2.881 3.756 -1.237 1.00 88.06 85 ASN A N 1
ATOM 692 C CA . ASN A 1 85 ? -3.000 3.993 0.198 1.00 88.06 85 ASN A CA 1
ATOM 693 C C . ASN A 1 85 ? -3.620 5.371 0.495 1.00 88.06 85 ASN A C 1
ATOM 695 O O . ASN A 1 85 ? -4.525 5.496 1.323 1.00 88.06 85 ASN A O 1
ATOM 699 N N . SER A 1 86 ? -3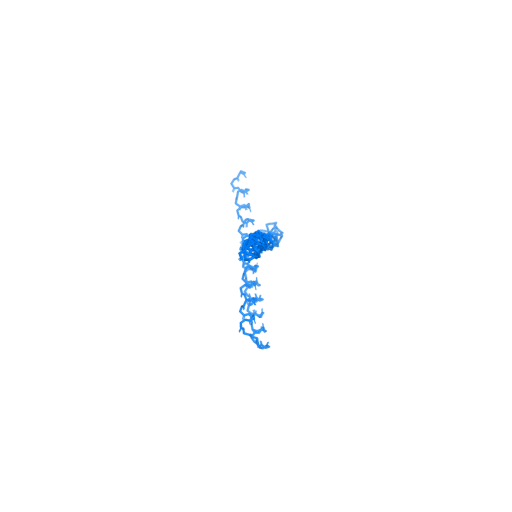.175 6.408 -0.216 1.00 85.88 86 SER A N 1
ATOM 700 C CA . SER A 1 86 ? -3.692 7.773 -0.074 1.00 85.88 86 SER A CA 1
ATOM 701 C C . SER A 1 86 ? -5.153 7.890 -0.519 1.00 85.88 86 SER A C 1
ATOM 703 O O . SER A 1 86 ? -5.967 8.509 0.175 1.00 85.88 86 SER A O 1
ATOM 705 N N . LEU A 1 87 ? -5.517 7.247 -1.631 1.00 86.44 87 LEU A N 1
ATOM 706 C CA . LEU A 1 87 ? -6.888 7.191 -2.134 1.00 86.44 87 LEU A CA 1
ATOM 707 C C . LEU A 1 87 ? -7.810 6.477 -1.143 1.00 86.44 87 LEU A C 1
ATOM 709 O O . LEU A 1 87 ? -8.886 6.979 -0.826 1.00 86.44 87 LEU A O 1
ATOM 713 N N . LEU A 1 88 ? -7.370 5.352 -0.580 1.00 83.81 88 LEU A N 1
ATOM 714 C CA . LEU A 1 88 ? -8.137 4.613 0.416 1.00 83.81 88 LEU A CA 1
ATOM 715 C C . LEU A 1 88 ? -8.320 5.401 1.712 1.00 83.81 88 LEU A C 1
ATOM 717 O O . LEU A 1 88 ? -9.417 5.397 2.266 1.00 83.81 88 LEU A O 1
ATOM 721 N N . LYS A 1 89 ? -7.292 6.111 2.188 1.00 85.44 89 LYS A N 1
ATOM 722 C CA . LYS A 1 89 ? -7.427 7.017 3.340 1.00 85.44 89 LYS A CA 1
ATOM 723 C C . LYS A 1 89 ? -8.440 8.124 3.059 1.00 85.44 89 LYS A C 1
ATOM 725 O O . LYS A 1 89 ? -9.278 8.403 3.914 1.00 85.44 89 LYS A O 1
ATOM 730 N N . ARG A 1 90 ? -8.412 8.709 1.858 1.00 85.31 90 ARG A N 1
ATOM 731 C CA . ARG A 1 90 ? -9.377 9.727 1.422 1.00 85.31 90 ARG A CA 1
ATOM 732 C C . ARG A 1 90 ? -10.800 9.171 1.351 1.00 85.31 90 ARG A C 1
ATOM 734 O O . ARG A 1 90 ? -11.712 9.794 1.884 1.00 85.31 90 ARG A O 1
ATOM 741 N N . LEU A 1 91 ? -10.993 7.991 0.762 1.00 79.31 91 LEU A N 1
ATOM 742 C CA . LEU A 1 91 ? -12.297 7.324 0.685 1.00 79.31 91 LEU A CA 1
ATOM 743 C C . LEU A 1 91 ? -12.831 6.974 2.077 1.00 79.31 91 LEU A C 1
ATOM 745 O O . LEU A 1 91 ? -13.974 7.284 2.397 1.00 79.31 91 LEU A O 1
ATOM 749 N N . LEU A 1 92 ? -11.996 6.405 2.948 1.00 78.38 92 LEU A N 1
ATOM 750 C CA . LEU A 1 92 ? -12.370 6.120 4.334 1.00 78.38 92 LEU A CA 1
ATOM 751 C C . LEU A 1 92 ? -12.706 7.399 5.111 1.00 78.38 92 LEU A C 1
ATOM 753 O O . LEU A 1 92 ? -13.643 7.401 5.909 1.00 78.38 92 LEU A O 1
ATOM 757 N N . PHE A 1 93 ? -11.974 8.488 4.874 1.00 76.75 93 PHE A N 1
ATOM 758 C CA . PHE A 1 93 ? -12.266 9.789 5.467 1.00 76.75 93 PHE A CA 1
ATOM 759 C C . PHE A 1 93 ? -13.612 10.346 4.989 1.00 76.75 93 PHE A C 1
ATOM 761 O O . PHE A 1 93 ? -14.397 10.809 5.815 1.00 76.75 93 PHE A O 1
ATOM 768 N N . LEU A 1 94 ? -13.919 10.246 3.692 1.00 70.81 94 LEU A N 1
ATOM 769 C CA . LEU A 1 94 ? -15.212 10.647 3.131 1.00 70.81 94 LEU A CA 1
ATOM 770 C C . LEU A 1 94 ? -16.361 9.824 3.723 1.00 70.81 94 LEU A C 1
ATOM 772 O O . LEU A 1 94 ? -17.358 10.395 4.162 1.00 70.81 94 LEU A O 1
ATOM 776 N N . VAL A 1 95 ? -16.193 8.504 3.834 1.00 71.81 95 VAL A N 1
ATOM 777 C CA . VAL A 1 95 ? -17.185 7.615 4.460 1.00 71.81 95 VAL A CA 1
ATOM 778 C C . VAL A 1 95 ? -17.389 7.966 5.936 1.00 71.81 95 VAL A C 1
ATOM 780 O O . VAL A 1 95 ? -18.527 8.032 6.405 1.00 71.81 95 VAL A O 1
ATOM 783 N N . LYS A 1 96 ? -16.312 8.239 6.687 1.00 67.31 96 LYS A N 1
ATOM 784 C CA . LYS A 1 96 ? -16.419 8.694 8.082 1.00 67.31 96 LYS A CA 1
ATOM 785 C C . LYS A 1 96 ? -17.124 10.046 8.185 1.00 67.31 96 LYS A C 1
ATOM 787 O O . LYS A 1 96 ? -17.996 10.190 9.038 1.00 67.31 96 LYS A O 1
ATOM 792 N N . ARG A 1 97 ? -16.806 11.009 7.311 1.00 66.62 97 ARG A N 1
ATOM 793 C CA . ARG A 1 97 ? -17.496 12.308 7.258 1.00 66.62 97 ARG A CA 1
ATOM 794 C C . ARG A 1 97 ? -18.988 12.151 6.978 1.00 66.62 97 ARG A C 1
ATOM 796 O O . ARG A 1 97 ? -19.772 12.769 7.685 1.00 66.62 97 ARG A O 1
ATOM 803 N N . GLY A 1 98 ? -19.371 11.302 6.023 1.00 65.44 98 GLY A N 1
ATOM 804 C CA . GLY A 1 98 ? -20.778 11.033 5.707 1.00 65.44 98 GLY A CA 1
ATOM 805 C C . GLY A 1 98 ? -21.548 10.422 6.883 1.00 65.44 98 GLY A C 1
ATOM 806 O O . GLY A 1 98 ? -22.671 10.817 7.175 1.00 65.44 98 GLY A O 1
ATOM 807 N N . LYS A 1 99 ? -20.928 9.507 7.640 1.00 65.50 99 LYS A N 1
ATOM 808 C CA . LYS A 1 99 ? -21.543 8.980 8.871 1.00 65.50 99 LYS A CA 1
ATOM 809 C C . LYS A 1 99 ? -21.697 10.057 9.949 1.00 65.50 99 LYS A C 1
ATOM 811 O O . LYS A 1 99 ? -22.735 10.112 10.601 1.00 65.50 99 LYS A O 1
ATOM 816 N N . ILE A 1 100 ? -20.697 10.923 10.127 1.00 62.91 100 ILE A N 1
ATOM 817 C CA . ILE A 1 100 ? -20.753 12.026 11.101 1.00 62.91 100 ILE A CA 1
ATOM 818 C C . ILE A 1 100 ? -21.832 13.043 10.716 1.00 62.91 100 ILE A C 1
ATOM 820 O O . ILE A 1 100 ? -22.563 13.487 11.600 1.00 62.91 100 ILE A O 1
ATOM 824 N N . SER A 1 101 ? -21.976 13.379 9.429 1.00 57.84 101 SER A N 1
ATOM 825 C CA . SER A 1 101 ? -23.006 14.318 8.973 1.00 57.84 101 SER A CA 1
ATOM 826 C C . SER A 1 101 ? -24.411 13.771 9.221 1.00 57.84 101 SER A C 1
ATOM 828 O O . SER A 1 101 ? -25.229 14.481 9.795 1.00 57.84 101 SER A O 1
ATOM 830 N N . ILE A 1 102 ? -24.658 12.489 8.924 1.00 67.62 102 ILE A N 1
ATOM 831 C CA . ILE A 1 102 ? -25.950 11.833 9.196 1.00 67.62 102 ILE A CA 1
ATOM 832 C C . ILE A 1 102 ? -26.242 11.783 10.705 1.00 67.62 102 ILE A C 1
ATOM 834 O O . ILE A 1 102 ? -27.363 12.048 11.138 1.00 67.62 102 ILE A O 1
ATOM 838 N N . ILE A 1 103 ? -25.242 11.472 11.538 1.00 73.19 103 ILE A N 1
ATOM 839 C CA . ILE A 1 103 ? -25.409 11.453 13.001 1.00 73.19 103 ILE A CA 1
ATOM 840 C C . ILE A 1 103 ? -25.704 12.861 13.537 1.00 73.19 103 ILE A C 1
ATOM 842 O O . ILE A 1 103 ? -26.586 13.016 14.385 1.00 73.19 103 ILE A O 1
ATOM 846 N N . MET A 1 104 ? -24.993 13.886 13.055 1.00 62.28 104 MET A N 1
ATOM 847 C CA . MET A 1 104 ? -25.243 15.276 13.446 1.00 62.28 104 MET A CA 1
ATOM 848 C C . MET A 1 104 ? -26.641 15.737 13.036 1.00 62.28 104 MET A C 1
ATOM 850 O O . MET A 1 104 ? -27.341 16.341 13.849 1.00 62.28 104 MET A O 1
ATOM 854 N N . GLU A 1 105 ? -27.068 15.412 11.820 1.00 73.50 105 GLU A N 1
ATOM 855 C CA . GLU A 1 105 ? -28.393 15.757 11.310 1.00 73.50 105 GLU A CA 1
ATOM 856 C C . GLU A 1 105 ? -29.503 15.076 12.126 1.00 7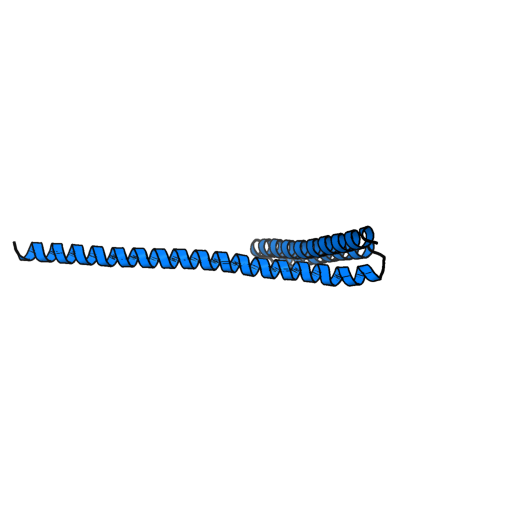3.50 105 GLU A C 1
ATOM 858 O O . GLU A 1 105 ? -30.417 15.741 12.620 1.00 73.50 105 GLU A O 1
ATOM 863 N N . ASN A 1 106 ? -29.359 13.778 12.412 1.00 66.94 106 ASN A N 1
ATOM 864 C CA . ASN A 1 106 ? -30.293 13.038 13.265 1.00 66.94 106 ASN A CA 1
ATOM 865 C C . ASN A 1 106 ? -30.368 13.603 14.693 1.00 66.94 106 ASN A C 1
ATOM 867 O O . ASN A 1 106 ? -31.456 13.694 15.273 1.00 66.94 106 ASN A O 1
ATOM 871 N N . ARG A 1 107 ? -29.235 14.028 15.271 1.00 67.94 107 ARG A N 1
ATOM 872 C CA . ARG A 1 107 ? -29.198 14.684 16.592 1.00 67.94 107 ARG A CA 1
ATOM 873 C C . ARG A 1 107 ? -29.947 16.015 16.579 1.00 67.94 107 ARG A C 1
ATOM 875 O O . ARG A 1 107 ? -30.692 16.299 17.517 1.00 67.94 107 ARG A O 1
ATOM 882 N N . PHE A 1 108 ? -29.794 16.803 15.519 1.00 74.12 108 PHE A N 1
ATOM 883 C CA . PHE A 1 108 ? -30.466 18.092 15.376 1.00 74.12 108 PHE A CA 1
ATOM 884 C C . PHE A 1 108 ? -31.987 17.940 15.216 1.00 74.12 108 PHE A C 1
ATOM 886 O O . PHE A 1 108 ? -32.758 18.611 15.910 1.00 74.12 108 PHE A O 1
ATOM 893 N N . CYS A 1 109 ? -32.431 16.996 14.380 1.00 70.81 109 CYS A N 1
ATOM 894 C CA . CYS A 1 109 ? -33.848 16.667 14.211 1.00 70.81 109 CYS A CA 1
ATOM 895 C C . CYS A 1 109 ? -34.480 16.153 15.516 1.00 70.81 109 CYS A C 1
ATOM 897 O O . CYS A 1 109 ? -35.576 16.585 15.885 1.00 70.81 109 CYS A O 1
ATOM 899 N N . ASN A 1 110 ? -33.781 15.293 16.267 1.00 69.88 110 ASN A N 1
ATOM 900 C CA . ASN A 1 110 ? -34.248 14.815 17.574 1.00 69.88 110 ASN A CA 1
ATOM 901 C C . ASN A 1 110 ? -34.384 15.942 18.603 1.00 69.88 110 ASN A C 1
ATOM 903 O O . ASN A 1 110 ? -35.386 16.001 19.314 1.00 69.88 110 ASN A O 1
ATOM 907 N N . TRP A 1 111 ? -33.433 16.874 18.648 1.00 75.56 111 TRP A N 1
ATOM 908 C CA . TRP A 1 111 ? -33.507 18.022 19.551 1.00 75.56 111 TRP A CA 1
ATOM 909 C C . TRP A 1 111 ? -34.690 18.950 19.231 1.00 75.56 111 TRP A C 1
ATOM 911 O O . TRP A 1 111 ? -35.414 19.376 20.136 1.00 75.56 111 TRP A O 1
ATOM 921 N N . LYS A 1 112 ? -34.951 19.210 17.940 1.00 74.31 112 LYS A N 1
ATOM 922 C CA . LYS A 1 112 ? -36.126 19.982 17.495 1.00 74.31 112 LYS A CA 1
ATOM 923 C C . LYS A 1 112 ? -37.439 19.304 17.900 1.00 74.31 112 LYS A C 1
ATOM 925 O O . LYS A 1 112 ? -38.341 19.985 18.391 1.00 74.31 112 LYS A O 1
ATOM 930 N N . ARG A 1 113 ? -37.538 17.978 17.736 1.00 71.50 113 ARG A N 1
ATOM 931 C CA . ARG A 1 113 ? -38.713 17.197 18.164 1.00 71.50 113 ARG A CA 1
ATOM 932 C C . ARG A 1 113 ? -38.917 17.251 19.679 1.00 71.50 113 ARG A C 1
ATOM 934 O O . ARG A 1 113 ? -40.035 17.512 20.112 1.00 71.50 113 ARG A O 1
ATOM 941 N N . GLY A 1 114 ? -37.852 17.115 20.472 1.00 73.00 114 GLY A N 1
ATOM 942 C CA . GLY A 1 114 ? -37.916 17.235 21.934 1.00 73.00 114 GLY A CA 1
ATOM 943 C C . GLY A 1 114 ? -38.490 18.579 22.395 1.00 73.00 114 GLY A C 1
ATOM 944 O O . GLY A 1 114 ? -39.428 18.612 23.190 1.00 73.00 114 GLY A O 1
ATOM 945 N N . LYS A 1 115 ? -38.025 19.694 21.809 1.00 80.44 115 LYS A N 1
ATOM 946 C CA . LYS A 1 115 ? -38.567 21.032 22.112 1.00 80.44 115 LYS A CA 1
ATOM 947 C C . LYS A 1 115 ? -40.045 21.193 21.751 1.00 80.44 115 LYS A C 1
ATOM 949 O O . LYS A 1 115 ? -40.750 21.938 22.428 1.00 80.44 115 LYS A O 1
ATOM 954 N N . GLN A 1 116 ? -40.521 20.556 20.682 1.00 82.38 116 GLN A N 1
ATOM 955 C CA . GLN A 1 116 ? -41.937 20.622 20.301 1.00 82.38 116 GLN A CA 1
ATOM 956 C C . GLN A 1 116 ? -42.815 19.841 21.284 1.00 82.38 116 GLN A C 1
ATOM 958 O O . GLN A 1 116 ? -43.834 20.367 21.726 1.00 82.38 116 GLN A O 1
ATOM 963 N N . ILE A 1 117 ? -42.393 18.641 21.691 1.00 80.62 117 ILE A N 1
ATOM 964 C CA . ILE A 1 117 ? -43.114 17.817 22.674 1.00 80.62 117 ILE A CA 1
ATOM 965 C C . ILE A 1 117 ? -43.214 18.547 24.019 1.00 80.62 117 ILE A C 1
ATOM 967 O O . ILE A 1 117 ? -44.292 18.622 24.605 1.00 80.62 117 ILE A O 1
ATOM 971 N N . GLU A 1 118 ? -42.125 19.170 24.475 1.00 80.38 118 GLU A N 1
ATOM 972 C CA . GLU A 1 118 ? -42.121 19.920 25.734 1.00 80.38 118 GLU A CA 1
ATOM 973 C C . GLU A 1 118 ? -43.081 21.128 25.697 1.00 80.38 118 GLU A C 1
ATOM 975 O O . GLU A 1 118 ? -43.770 21.425 26.676 1.00 80.38 118 GLU A O 1
ATOM 980 N N . LYS A 1 119 ? -43.186 21.807 24.544 1.00 83.44 119 LYS A N 1
ATOM 981 C CA . LYS A 1 119 ? -44.152 22.899 24.336 1.00 83.44 119 LYS A CA 1
ATOM 982 C C . LYS A 1 119 ? -45.599 22.406 24.351 1.00 83.44 119 LYS A C 1
ATOM 984 O O . LYS A 1 119 ? -46.446 23.081 24.933 1.00 83.44 119 LYS A O 1
ATOM 989 N N . VAL A 1 120 ? -45.886 21.263 23.725 1.00 84.00 120 VAL A N 1
ATOM 990 C CA . VAL A 1 120 ? -47.229 20.657 23.722 1.00 84.00 120 VAL A CA 1
ATOM 991 C C . VAL A 1 120 ? -47.629 20.252 25.141 1.00 84.00 120 VAL A C 1
ATOM 993 O O . VAL A 1 120 ? -48.686 20.670 25.608 1.00 84.00 120 VAL A O 1
ATOM 996 N N . GLN A 1 121 ? -46.746 19.581 25.886 1.00 84.69 121 GLN A N 1
ATOM 997 C CA . GLN A 1 121 ? -47.027 19.206 27.276 1.00 84.69 121 GLN A CA 1
ATOM 998 C C . GLN A 1 121 ? -47.245 20.416 28.194 1.00 84.69 121 GLN A C 1
ATOM 1000 O O . GLN A 1 121 ? -48.114 20.390 29.067 1.00 84.69 121 GLN A O 1
ATOM 1005 N N . LYS A 1 122 ? -46.496 21.512 28.002 1.00 81.19 122 LYS A N 1
ATOM 1006 C CA . LYS A 1 122 ? -46.727 22.764 28.745 1.00 81.19 122 LYS A CA 1
ATOM 1007 C C . LYS A 1 122 ? -48.094 23.390 28.430 1.00 81.19 122 LYS A C 1
ATOM 1009 O O . LYS A 1 122 ? -48.711 23.952 29.334 1.00 81.19 122 LYS A O 1
ATOM 1014 N N . LYS A 1 123 ? -48.584 23.284 27.188 1.00 79.75 123 LYS A N 1
ATOM 1015 C CA . LYS A 1 123 ? -49.933 23.746 26.808 1.00 79.75 123 LYS A CA 1
ATOM 1016 C C . LYS A 1 123 ? -51.032 22.883 27.433 1.00 79.75 123 LYS A C 1
ATOM 1018 O O . LYS A 1 123 ? -51.962 23.438 28.009 1.00 79.75 123 LYS A O 1
ATOM 1023 N N . GLU A 1 124 ? -50.898 21.558 27.388 1.00 77.50 124 GLU A N 1
ATOM 1024 C CA . GLU A 1 124 ? -51.869 20.634 27.997 1.00 77.50 124 GLU A CA 1
ATOM 1025 C C . GLU A 1 124 ? -51.982 20.825 29.515 1.00 77.50 124 GLU A C 1
ATOM 1027 O O . GLU A 1 124 ? -53.089 20.894 30.051 1.00 77.50 124 GLU A O 1
ATOM 1032 N N . LYS A 1 125 ? -50.851 20.993 30.217 1.00 75.62 125 LYS A N 1
ATOM 1033 C CA . LYS A 1 125 ? -50.848 21.272 31.664 1.00 75.62 125 LYS A CA 1
ATOM 1034 C C . LYS A 1 125 ? -51.549 22.589 32.012 1.00 75.62 125 LYS A C 1
ATOM 1036 O O . LYS A 1 125 ? -52.298 22.633 32.980 1.00 75.62 125 LYS A O 1
ATOM 1041 N N . LYS A 1 126 ? -51.359 23.649 31.216 1.00 71.88 126 LYS A N 1
ATOM 1042 C CA . LYS A 1 126 ? -52.082 24.920 31.407 1.00 71.88 126 LYS A CA 1
ATOM 1043 C C . LYS A 1 126 ? -53.590 24.763 31.213 1.00 71.88 126 LYS A C 1
ATOM 1045 O O . LYS A 1 126 ? -54.349 25.302 32.005 1.00 71.88 126 LYS A O 1
ATOM 1050 N N . HIS A 1 127 ? -54.016 24.014 30.199 1.00 71.31 127 HIS A N 1
ATOM 1051 C CA . HIS A 1 127 ? -55.436 23.816 29.908 1.00 71.31 127 HIS A CA 1
ATOM 1052 C C . HIS A 1 127 ? -56.158 22.981 30.983 1.00 71.31 127 HIS A C 1
ATOM 1054 O O . HIS A 1 127 ? -57.353 23.162 31.194 1.00 71.31 127 HIS A O 1
ATOM 1060 N N . LYS A 1 128 ? -55.441 22.092 31.685 1.00 70.88 128 LYS A N 1
ATOM 1061 C CA . LYS A 1 128 ? -55.968 21.355 32.847 1.00 70.88 128 LYS A CA 1
ATOM 1062 C C . LYS A 1 128 ? -56.130 22.207 34.111 1.00 70.88 128 LYS A C 1
ATOM 1064 O O . LYS A 1 128 ? -56.991 21.882 34.905 1.00 70.88 128 LYS A O 1
ATOM 1069 N N . ASN A 1 129 ? -55.340 23.266 34.292 1.00 67.62 129 ASN A N 1
ATOM 1070 C CA . ASN A 1 129 ? -55.413 24.130 35.482 1.00 67.62 129 ASN A CA 1
ATOM 1071 C C . ASN A 1 129 ? -56.476 25.240 35.393 1.00 67.62 129 ASN A C 1
ATOM 1073 O O . ASN A 1 129 ? -56.691 25.946 36.371 1.00 67.62 129 ASN A O 1
ATOM 1077 N N . ILE A 1 130 ? -57.083 25.450 34.222 1.00 68.81 130 ILE A N 1
ATOM 1078 C CA . ILE A 1 130 ? -58.106 26.489 33.990 1.00 68.81 130 ILE A CA 1
ATOM 1079 C C . ILE A 1 130 ? -59.531 25.906 34.112 1.00 68.81 130 ILE A C 1
ATOM 1081 O O . ILE A 1 130 ? -60.505 26.653 34.112 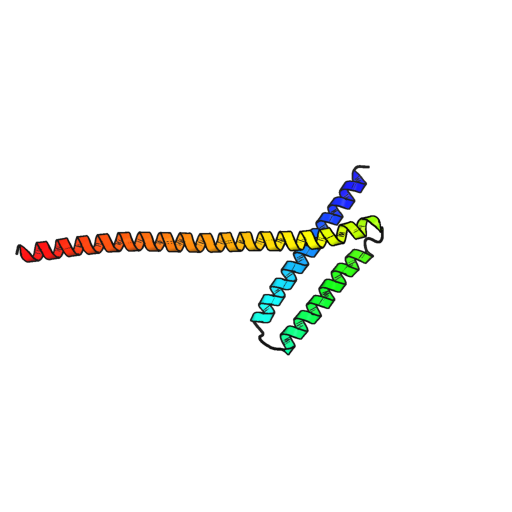1.00 68.81 130 ILE A O 1
ATOM 1085 N N . LYS A 1 131 ? -59.654 24.579 34.207 1.00 55.84 131 LYS A N 1
ATOM 1086 C CA . LYS A 1 131 ? -60.917 23.843 34.281 1.00 55.84 131 LYS A CA 1
ATOM 1087 C C . LYS A 1 131 ? -61.122 23.306 35.690 1.00 55.84 131 LYS A C 1
ATOM 1089 O O . LYS A 1 131 ? -62.294 23.274 36.113 1.00 55.84 131 LYS A O 1
#